Protein AF-A0A6G0VK74-F1 (afdb_monomer_lite)

InterPro domains:
  IPR012337 Ribonuclease H-like superfamily [SSF53098] (5-147)
  IPR052035 Zinc finger BED domain-containing [PTHR46481] (3-152)

Sequence (166 aa):
MNILQIPCTAHKLNLVVQKSIEQSEEDEHDTGELKMILKKCRNIVAFLKRSEVGNRILVEEQKQLGITKILKVKQDVRTRWNILLKEPLTIAMISLTEAQIFLDHDEWNTIQDIIPLLRPFNLLTVELSAEQYPIISKVIPLIRGLQSSLFTKMPRMPIGQALETN

Foldseek 3Di:
DDDDDDDQPLVVLVVLLVCLLVVVVPDPDDRVLVVVLLVLLLVLLVCCVVDPLLVVQLQVLCVVVVNPDRDHDDHDPVQDDDLSSVVSSQVSVVVVVPPPRDDDPVSNLVVVLCNQLSNLSVVLSCVSVVDPDRDPVVSVVSVVVNLVSLVVRDRPDPNSVSSSVD

Organism: Aphis craccivora (NCBI:txid307492)

Secondary structure (DSSP, 8-state):
-----PPPHHHHHHHHHHHHHHGGGSSSSSSHHHHHHHHHHHHHHHHHHH-HHHHHHHHHHHHHTT-SSPPPP----TT---GGGHHHHHHHHHHHT-GGG---HHHHHHHHHHHHHHHHHHHHHHHHHH-SS--HHHHHHHHHHHHHHHHT---SSHHHHHHH--

Radius of gyration: 18.32 Å; chains: 1; bounding box: 56×44×43 Å

pLDDT: mean 74.39, std 11.84, range [40.09, 92.31]

Structure (mmCIF, N/CA/C/O backbone):
data_AF-A0A6G0VK74-F1
#
_entry.id   AF-A0A6G0VK74-F1
#
loop_
_atom_site.group_PDB
_atom_site.id
_atom_site.type_symbol
_atom_site.label_atom_id
_atom_site.label_alt_id
_atom_site.label_comp_id
_atom_site.label_asym_id
_atom_site.label_entity_id
_atom_site.label_seq_id
_atom_site.pdbx_PDB_ins_code
_atom_site.Cartn_x
_atom_site.Cartn_y
_atom_site.Cartn_z
_atom_site.occupancy
_atom_site.B_iso_or_equiv
_atom_site.auth_seq_id
_atom_site.auth_comp_id
_atom_site.auth_asym_id
_atom_site.auth_atom_id
_atom_site.pdbx_PDB_model_num
ATOM 1 N N . MET A 1 1 ? 36.268 -21.328 -7.351 1.00 40.09 1 MET A N 1
ATOM 2 C CA . MET A 1 1 ? 35.127 -21.247 -8.290 1.00 40.09 1 MET A CA 1
ATOM 3 C C . MET A 1 1 ? 34.519 -19.861 -8.178 1.00 40.09 1 MET A C 1
ATOM 5 O O . MET A 1 1 ? 34.043 -19.528 -7.103 1.00 40.09 1 MET A O 1
ATOM 9 N N . ASN A 1 2 ? 34.568 -19.056 -9.241 1.00 55.66 2 ASN A N 1
ATOM 10 C CA . ASN A 1 2 ? 33.828 -17.794 -9.311 1.00 55.66 2 ASN A CA 1
ATOM 11 C C . ASN A 1 2 ? 32.420 -18.101 -9.821 1.00 55.66 2 ASN A C 1
ATOM 13 O O . ASN A 1 2 ? 32.235 -18.367 -11.006 1.00 55.66 2 ASN A O 1
ATOM 17 N N . ILE A 1 3 ? 31.442 -18.127 -8.919 1.00 65.12 3 ILE A N 1
ATOM 18 C CA . ILE A 1 3 ? 30.034 -18.257 -9.295 1.00 65.12 3 ILE A CA 1
ATOM 19 C C . ILE A 1 3 ? 29.562 -16.872 -9.741 1.00 65.12 3 ILE A C 1
ATOM 21 O O . ILE A 1 3 ? 29.598 -15.925 -8.956 1.00 65.12 3 ILE A O 1
ATOM 25 N N . LEU A 1 4 ? 29.127 -16.749 -10.997 1.00 65.44 4 LEU A N 1
ATOM 26 C CA . LEU A 1 4 ? 28.490 -15.530 -11.493 1.00 65.44 4 LEU A CA 1
ATOM 27 C C . LEU A 1 4 ? 27.153 -15.333 -10.765 1.00 65.44 4 LEU A C 1
ATOM 29 O O . LEU A 1 4 ? 26.227 -16.127 -10.930 1.00 65.44 4 LEU A O 1
ATOM 33 N N . GLN A 1 5 ? 27.046 -14.276 -9.959 1.00 66.44 5 GLN A N 1
ATOM 34 C CA . GLN A 1 5 ? 25.777 -13.887 -9.350 1.00 66.44 5 GLN A CA 1
ATOM 35 C C . GLN A 1 5 ? 24.905 -13.174 -10.385 1.00 66.44 5 GLN A C 1
ATOM 37 O O . GLN A 1 5 ? 25.218 -12.071 -10.832 1.00 66.44 5 GLN A O 1
ATOM 42 N N . ILE A 1 6 ? 23.791 -13.804 -10.756 1.00 71.44 6 ILE A N 1
ATOM 43 C CA . ILE A 1 6 ? 22.770 -13.182 -11.599 1.00 71.44 6 ILE A CA 1
ATOM 44 C C . ILE A 1 6 ? 21.851 -12.357 -10.688 1.00 71.44 6 ILE A C 1
ATOM 46 O O . ILE A 1 6 ? 21.262 -12.910 -9.756 1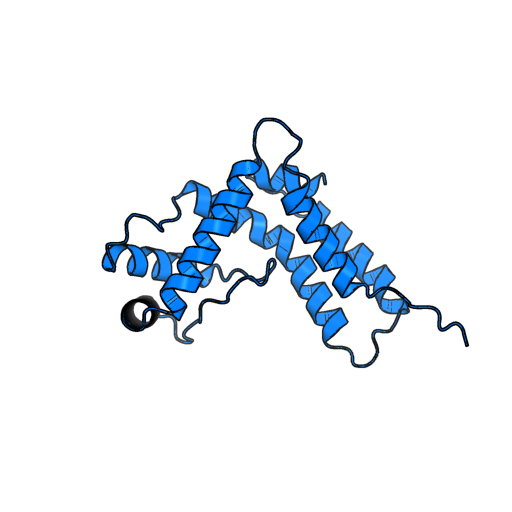.00 71.44 6 ILE A O 1
ATOM 50 N N . PRO A 1 7 ? 21.705 -11.043 -10.921 1.00 72.81 7 PRO A N 1
ATOM 51 C CA . PRO A 1 7 ? 20.870 -10.211 -10.072 1.00 72.81 7 PRO A CA 1
ATOM 52 C C . PRO A 1 7 ? 19.384 -10.536 -10.273 1.00 72.81 7 PRO A C 1
ATOM 54 O O . PRO A 1 7 ? 18.905 -10.663 -11.399 1.00 72.81 7 PRO A O 1
ATOM 57 N N . CYS A 1 8 ? 18.639 -10.621 -9.172 1.00 80.94 8 CYS A N 1
ATOM 58 C CA . CYS A 1 8 ? 17.214 -10.942 -9.187 1.00 80.94 8 CYS A CA 1
ATOM 59 C C . CYS A 1 8 ? 16.378 -9.804 -9.802 1.00 80.94 8 CYS A C 1
ATOM 61 O O . CYS A 1 8 ? 16.362 -8.685 -9.285 1.00 80.94 8 CYS A O 1
ATOM 63 N N . THR A 1 9 ? 15.631 -10.097 -10.871 1.00 80.38 9 THR A N 1
ATOM 64 C CA . THR A 1 9 ? 14.725 -9.137 -11.528 1.00 80.38 9 THR A CA 1
ATOM 65 C C . THR A 1 9 ? 13.681 -8.582 -10.561 1.00 80.38 9 THR A C 1
ATOM 67 O O . THR A 1 9 ? 13.443 -7.380 -10.558 1.00 80.38 9 THR A O 1
ATOM 70 N N . ALA A 1 10 ? 13.106 -9.422 -9.693 1.00 78.75 10 ALA A N 1
ATOM 71 C CA . ALA A 1 10 ? 12.128 -8.985 -8.696 1.00 78.75 10 ALA A CA 1
ATOM 72 C C . ALA A 1 10 ? 12.741 -7.974 -7.709 1.00 78.75 10 ALA A C 1
ATOM 74 O O . ALA A 1 10 ? 12.122 -6.967 -7.368 1.00 78.75 10 ALA A O 1
ATOM 75 N N . HIS A 1 11 ? 13.999 -8.193 -7.310 1.00 78.94 11 HIS A N 1
ATOM 76 C CA . HIS A 1 11 ? 14.735 -7.248 -6.476 1.00 78.94 11 HIS A CA 1
ATOM 77 C C . HIS A 1 11 ? 15.023 -5.935 -7.218 1.00 78.94 11 HIS A C 1
ATOM 79 O O . HIS A 1 11 ? 14.788 -4.867 -6.661 1.00 78.94 11 HIS A O 1
ATOM 85 N N . LYS A 1 12 ? 15.454 -5.993 -8.488 1.00 82.62 12 LYS A N 1
ATOM 86 C CA . LYS A 1 12 ? 15.667 -4.789 -9.311 1.00 82.62 12 LYS A CA 1
ATOM 87 C C . LYS A 1 12 ? 14.383 -3.984 -9.515 1.00 82.62 12 LYS A C 1
ATOM 89 O O . LYS A 1 12 ? 14.426 -2.769 -9.406 1.00 82.62 12 LYS A O 1
ATOM 94 N N . LEU A 1 13 ? 13.253 -4.643 -9.765 1.00 81.38 13 LEU A N 1
ATOM 95 C CA . LEU A 1 13 ? 11.951 -3.983 -9.902 1.00 81.38 13 LEU A CA 1
ATOM 96 C C . LEU A 1 13 ? 11.535 -3.277 -8.616 1.00 81.38 13 LEU A C 1
ATOM 98 O O . LEU A 1 13 ? 11.090 -2.136 -8.663 1.00 81.38 13 LEU A O 1
ATOM 102 N N . ASN A 1 14 ? 11.724 -3.933 -7.469 1.00 79.62 14 ASN A N 1
ATOM 103 C CA . ASN A 1 14 ? 11.488 -3.294 -6.184 1.00 79.62 14 ASN A CA 1
ATOM 104 C C . ASN A 1 14 ? 12.382 -2.057 -6.036 1.00 79.62 14 ASN A C 1
ATOM 106 O O . ASN A 1 14 ? 11.852 -0.997 -5.738 1.00 79.62 14 ASN A O 1
ATOM 110 N N . LEU A 1 15 ? 13.691 -2.168 -6.315 1.00 81.44 15 LEU A N 1
ATOM 111 C CA . LEU A 1 15 ? 14.637 -1.044 -6.273 1.00 81.44 15 LEU A CA 1
ATOM 112 C C . LEU A 1 15 ? 14.245 0.112 -7.198 1.00 81.44 15 LEU A C 1
ATOM 114 O O . LEU A 1 15 ? 14.389 1.251 -6.780 1.00 81.44 15 LEU A O 1
ATOM 118 N N . VAL A 1 16 ? 13.742 -0.156 -8.408 1.00 82.25 16 VAL A N 1
ATOM 119 C CA . VAL A 1 16 ? 13.229 0.889 -9.312 1.00 82.25 16 VAL A CA 1
ATOM 120 C C . VAL A 1 16 ? 12.094 1.649 -8.637 1.00 82.25 16 VAL A C 1
ATOM 122 O O . VAL A 1 16 ? 12.184 2.857 -8.507 1.00 82.25 16 VAL A O 1
ATOM 125 N N . VAL A 1 17 ? 11.099 0.950 -8.085 1.00 79.44 17 VAL A N 1
ATOM 126 C CA . VAL A 1 17 ? 10.001 1.600 -7.350 1.00 79.44 17 VAL A CA 1
ATOM 127 C C . VAL A 1 17 ? 10.512 2.382 -6.136 1.00 79.44 17 VAL A C 1
ATOM 129 O O . VAL A 1 17 ? 10.006 3.461 -5.853 1.00 79.44 17 VAL A O 1
ATOM 132 N N . GLN A 1 18 ? 11.504 1.863 -5.400 1.00 77.12 18 GLN A N 1
ATOM 133 C CA . GLN A 1 18 ? 12.084 2.594 -4.263 1.00 77.12 18 GLN A CA 1
ATOM 134 C C . GLN A 1 18 ? 12.749 3.881 -4.729 1.00 77.12 18 GLN A C 1
ATOM 136 O O . GLN A 1 18 ? 12.477 4.930 -4.165 1.00 77.12 18 GLN A O 1
ATOM 141 N N . LYS A 1 19 ? 13.552 3.791 -5.790 1.00 78.94 19 LYS A N 1
ATOM 142 C CA . LYS A 1 19 ? 14.249 4.929 -6.369 1.00 78.94 19 LYS A CA 1
ATOM 143 C C . LYS A 1 19 ? 13.292 5.946 -6.963 1.00 78.94 19 LYS A C 1
ATOM 145 O O . LYS A 1 19 ? 13.475 7.108 -6.671 1.00 78.94 19 LYS A O 1
ATOM 150 N N . SER A 1 20 ? 12.240 5.563 -7.679 1.00 76.44 20 SER A N 1
ATOM 151 C CA . SER A 1 20 ? 11.264 6.540 -8.188 1.00 76.44 20 SER A CA 1
ATOM 152 C C . SER A 1 20 ? 10.533 7.275 -7.051 1.00 76.44 20 SER A C 1
ATOM 154 O O . SER A 1 20 ? 10.162 8.429 -7.209 1.00 76.44 20 SER A O 1
ATOM 156 N N . ILE A 1 21 ? 10.366 6.637 -5.884 1.00 73.31 21 ILE A N 1
ATOM 157 C CA . ILE A 1 21 ? 9.805 7.268 -4.673 1.00 73.31 21 ILE A CA 1
ATOM 158 C C . ILE A 1 21 ? 10.854 8.115 -3.910 1.00 73.31 21 ILE A C 1
ATOM 160 O O . ILE A 1 21 ? 10.478 8.974 -3.116 1.00 73.31 21 ILE A O 1
ATOM 164 N N . GLU A 1 22 ? 12.155 7.853 -4.093 1.00 69.31 22 GLU A N 1
ATOM 165 C CA . GLU A 1 22 ? 13.277 8.494 -3.377 1.00 69.31 22 GLU A CA 1
ATOM 166 C C . GLU A 1 22 ? 13.979 9.600 -4.193 1.00 69.31 22 GLU A C 1
ATOM 168 O O . GLU A 1 22 ? 14.325 10.628 -3.636 1.00 69.31 22 GLU A O 1
ATOM 173 N N . GLN A 1 23 ? 14.179 9.430 -5.504 1.00 58.94 23 GLN A N 1
ATOM 174 C CA . GLN A 1 23 ? 14.810 10.394 -6.426 1.00 58.94 23 GLN A CA 1
ATOM 175 C C . GLN A 1 23 ? 13.934 11.610 -6.706 1.00 58.94 23 GLN A C 1
ATOM 177 O O . GLN A 1 23 ? 14.409 12.630 -7.186 1.00 58.94 23 GLN A O 1
ATOM 182 N N . SER A 1 24 ? 12.671 11.542 -6.320 1.00 54.44 24 SER A N 1
ATOM 183 C CA . SER A 1 24 ? 11.755 12.669 -6.329 1.00 54.44 24 SER A CA 1
ATOM 184 C C . SER A 1 24 ? 12.063 13.725 -5.242 1.00 54.44 24 SER A C 1
ATOM 186 O O . SER A 1 24 ? 11.193 14.522 -4.893 1.00 54.44 24 SER A O 1
ATOM 188 N N . GLU A 1 25 ? 13.264 13.676 -4.654 1.00 46.28 25 GLU A N 1
ATOM 189 C CA . GLU A 1 25 ? 13.827 14.591 -3.652 1.00 46.28 25 GLU A CA 1
ATOM 190 C C . GLU A 1 25 ? 14.588 15.781 -4.270 1.00 46.28 25 GLU A C 1
ATOM 192 O O . GLU A 1 25 ? 14.776 16.778 -3.578 1.00 46.28 25 GLU A O 1
ATOM 197 N N . GLU A 1 26 ? 15.024 15.693 -5.535 1.00 48.25 26 GLU A N 1
ATOM 198 C CA . GLU A 1 26 ? 15.909 16.696 -6.163 1.00 48.25 26 GLU A CA 1
ATOM 199 C C . GLU A 1 26 ? 15.168 17.765 -6.995 1.00 48.25 26 GLU A C 1
ATOM 201 O O . GLU A 1 26 ? 15.758 18.800 -7.304 1.00 48.25 26 GLU A O 1
ATOM 206 N N . ASP A 1 27 ? 13.875 17.571 -7.288 1.00 45.31 27 ASP A N 1
ATOM 207 C CA . ASP A 1 27 ? 13.041 18.552 -7.994 1.00 45.31 27 ASP A CA 1
ATOM 208 C C . ASP A 1 27 ? 12.230 19.403 -6.999 1.00 45.31 27 ASP A C 1
ATOM 210 O O . ASP A 1 27 ? 11.415 18.911 -6.216 1.00 45.31 27 ASP A O 1
ATOM 214 N N . GLU A 1 28 ? 12.475 20.709 -7.037 1.00 45.66 28 GLU A N 1
ATOM 215 C CA . GLU A 1 28 ? 12.283 21.689 -5.960 1.00 45.66 28 GLU A CA 1
ATOM 216 C C . GLU A 1 28 ? 10.8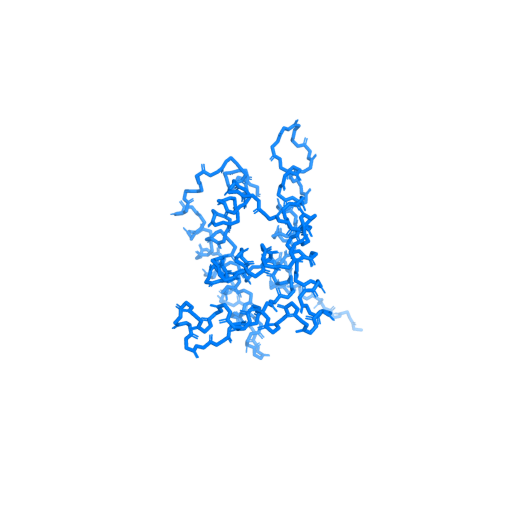28 22.030 -5.563 1.00 45.66 28 GLU A C 1
ATOM 218 O O . GLU A 1 28 ? 10.632 23.039 -4.888 1.00 45.66 28 GLU A O 1
ATOM 223 N N . HIS A 1 29 ? 9.788 21.258 -5.931 1.00 46.53 29 HIS A N 1
ATOM 224 C CA . HIS A 1 29 ? 8.420 21.716 -5.619 1.00 46.53 29 HIS A CA 1
ATOM 225 C C . HIS A 1 29 ? 7.302 20.717 -5.249 1.00 46.53 29 HIS A C 1
ATOM 227 O O . HIS A 1 29 ? 6.447 21.136 -4.473 1.00 46.53 29 HIS A O 1
ATOM 233 N N . ASP A 1 30 ? 7.276 19.436 -5.660 1.00 51.56 30 ASP A N 1
ATOM 234 C CA . ASP A 1 30 ? 6.004 18.664 -5.560 1.00 51.56 30 ASP A CA 1
ATOM 235 C C . ASP A 1 30 ? 6.028 17.274 -4.873 1.00 51.56 30 ASP A C 1
ATOM 237 O O . ASP A 1 30 ? 4.965 16.759 -4.534 1.00 51.56 30 ASP A O 1
ATOM 241 N N . THR A 1 31 ? 7.175 16.637 -4.581 1.00 55.34 31 THR A N 1
ATOM 242 C CA . THR A 1 31 ? 7.168 15.195 -4.191 1.00 55.34 31 THR A CA 1
ATOM 243 C C . THR A 1 31 ? 7.539 14.851 -2.746 1.00 55.34 31 THR A C 1
ATOM 245 O O . THR A 1 31 ? 7.382 13.699 -2.323 1.00 55.34 31 THR A O 1
ATOM 248 N N . GLY A 1 32 ? 7.934 15.833 -1.928 1.00 64.12 32 GLY A N 1
ATOM 249 C CA . GLY A 1 32 ? 8.055 15.645 -0.472 1.00 64.12 32 GLY A CA 1
ATOM 250 C C . GLY A 1 32 ? 6.733 15.198 0.173 1.00 64.12 32 GLY A C 1
ATOM 251 O O . GLY A 1 32 ? 6.722 14.431 1.143 1.00 64.12 32 GLY A O 1
ATOM 252 N N . GLU A 1 33 ? 5.620 15.598 -0.438 1.00 73.38 33 GLU A N 1
ATOM 253 C CA . GLU A 1 33 ? 4.261 15.235 -0.056 1.00 73.38 33 GLU A CA 1
ATOM 254 C C . GLU A 1 33 ? 4.033 13.715 -0.091 1.00 73.38 33 GLU A C 1
ATOM 256 O O . GLU A 1 33 ? 3.551 13.139 0.886 1.00 73.38 33 GLU A O 1
ATOM 261 N N . LEU A 1 34 ? 4.487 13.011 -1.137 1.00 76.25 34 LEU A N 1
ATOM 262 C CA . LEU A 1 34 ? 4.306 11.560 -1.237 1.00 76.25 34 LEU A CA 1
ATOM 263 C C . LEU A 1 34 ? 4.994 10.814 -0.090 1.00 76.25 34 LEU A C 1
ATOM 265 O O . LEU A 1 34 ? 4.426 9.900 0.512 1.00 76.25 34 LEU A O 1
ATOM 269 N N . LYS A 1 35 ? 6.217 11.212 0.262 1.00 77.06 35 LYS A N 1
ATOM 270 C CA . LYS A 1 35 ? 6.965 10.601 1.369 1.00 77.06 35 LYS A CA 1
ATOM 271 C C . LYS A 1 35 ? 6.256 10.824 2.705 1.00 77.06 35 LYS A C 1
ATOM 273 O O . LYS A 1 35 ? 6.220 9.914 3.542 1.00 77.06 35 LYS A O 1
ATOM 278 N N . MET A 1 36 ? 5.665 12.003 2.900 1.00 80.44 36 MET A N 1
ATOM 279 C CA . MET A 1 36 ? 4.858 12.316 4.079 1.00 80.44 36 MET A CA 1
ATOM 280 C C . MET A 1 36 ? 3.584 11.469 4.132 1.00 80.44 36 MET A C 1
ATOM 282 O O . MET A 1 36 ? 3.327 10.848 5.167 1.00 80.44 36 MET A O 1
ATOM 286 N N . ILE A 1 37 ? 2.863 11.341 3.016 1.00 81.25 37 ILE A N 1
ATOM 287 C CA . ILE A 1 37 ? 1.679 10.482 2.883 1.00 81.25 37 ILE A CA 1
ATOM 288 C C . ILE A 1 37 ? 2.034 9.028 3.220 1.00 81.25 37 ILE A C 1
ATOM 290 O O . ILE A 1 37 ? 1.403 8.402 4.076 1.00 81.25 37 ILE A O 1
ATOM 294 N N . LEU A 1 38 ? 3.102 8.484 2.627 1.00 79.69 38 LEU A N 1
ATOM 295 C CA . LEU A 1 38 ? 3.562 7.119 2.900 1.00 79.69 38 LEU A CA 1
ATOM 296 C C . LEU A 1 38 ? 3.935 6.927 4.378 1.00 79.69 38 LEU A C 1
ATOM 298 O O . LEU A 1 38 ? 3.6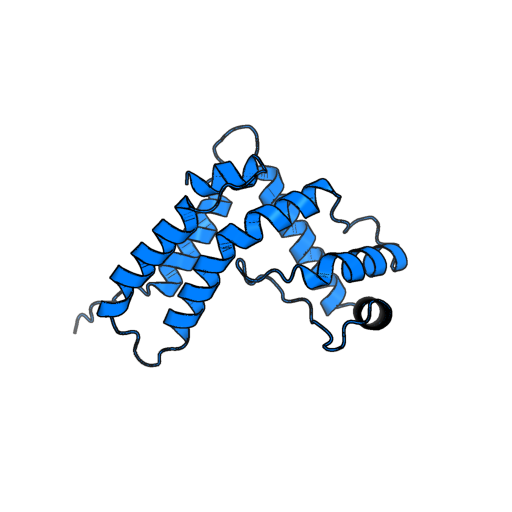30 5.887 4.970 1.00 79.69 38 LEU A O 1
ATOM 302 N N . LYS A 1 39 ? 4.565 7.928 5.006 1.00 80.69 39 LYS A N 1
ATOM 303 C CA . LYS A 1 39 ? 4.891 7.910 6.439 1.00 80.69 39 LYS A CA 1
ATOM 304 C C . LYS A 1 39 ? 3.630 7.911 7.308 1.00 80.69 39 LYS A C 1
ATOM 306 O O . LYS A 1 39 ? 3.550 7.086 8.220 1.00 80.69 39 LYS A O 1
ATOM 311 N N . LYS A 1 40 ? 2.641 8.763 7.013 1.00 82.12 40 LYS A N 1
ATOM 312 C CA . LYS A 1 40 ? 1.337 8.768 7.701 1.00 82.12 40 LYS A CA 1
ATOM 313 C C . LYS A 1 40 ? 0.690 7.391 7.627 1.00 82.12 40 LYS A C 1
ATOM 315 O O . LYS A 1 40 ? 0.334 6.817 8.649 1.00 82.12 40 LYS A O 1
ATOM 320 N N . CYS A 1 41 ? 0.666 6.788 6.447 1.00 80.56 41 CYS A N 1
ATOM 321 C CA . CYS A 1 41 ? 0.065 5.474 6.262 1.00 80.56 41 CYS A CA 1
ATOM 322 C C . CYS A 1 41 ? 0.783 4.365 7.037 1.00 80.56 41 CYS A C 1
ATOM 324 O O . CYS A 1 41 ? 0.131 3.514 7.643 1.00 80.56 41 CYS A O 1
ATOM 326 N N . ARG A 1 42 ? 2.123 4.382 7.090 1.00 79.88 42 ARG A N 1
ATOM 327 C CA . ARG A 1 42 ? 2.886 3.463 7.954 1.00 79.88 42 ARG A CA 1
ATOM 328 C C . ARG A 1 42 ? 2.505 3.630 9.423 1.00 79.88 42 ARG A C 1
ATOM 330 O O . ARG A 1 42 ? 2.353 2.621 10.111 1.00 79.88 42 ARG A O 1
ATOM 337 N N . ASN A 1 43 ? 2.322 4.866 9.884 1.00 82.56 43 ASN A N 1
ATOM 338 C CA . ASN A 1 43 ? 1.905 5.150 11.254 1.00 82.56 43 ASN A CA 1
ATOM 339 C C . ASN A 1 43 ? 0.493 4.623 11.536 1.00 82.56 43 ASN A C 1
ATOM 341 O O . ASN A 1 43 ? 0.316 3.950 12.548 1.00 82.56 43 ASN A O 1
ATOM 345 N N . ILE A 1 44 ? -0.465 4.821 10.619 1.00 82.12 44 ILE A N 1
ATOM 346 C CA . ILE A 1 44 ? -1.832 4.277 10.730 1.00 82.12 44 ILE A CA 1
ATOM 347 C C . ILE A 1 44 ? -1.789 2.755 10.879 1.00 82.12 44 ILE A C 1
ATOM 349 O O . ILE A 1 44 ? -2.365 2.187 11.807 1.00 82.12 44 ILE A O 1
ATOM 353 N N . VAL A 1 45 ? -1.060 2.071 9.993 1.00 81.56 45 VAL A N 1
ATOM 354 C CA . VAL A 1 45 ? -0.958 0.607 10.043 1.00 81.56 45 VAL A CA 1
ATOM 355 C C . VAL A 1 45 ? -0.263 0.140 11.325 1.00 81.56 45 VAL A C 1
ATOM 357 O O . VAL A 1 45 ? -0.689 -0.843 11.929 1.00 81.56 45 VAL A O 1
ATOM 360 N N . ALA A 1 46 ? 0.801 0.822 11.757 1.00 83.06 46 ALA A N 1
ATOM 361 C CA . ALA A 1 46 ? 1.516 0.492 12.987 1.00 83.06 46 ALA A CA 1
ATOM 362 C C . ALA A 1 46 ? 0.657 0.711 14.240 1.00 83.06 46 ALA A C 1
ATOM 364 O O . ALA A 1 46 ? 0.751 -0.066 15.191 1.00 83.06 46 ALA A O 1
ATOM 365 N N . PHE A 1 47 ? -0.173 1.751 14.253 1.00 83.19 47 PHE A N 1
ATOM 366 C CA . PHE A 1 47 ? -1.143 1.999 15.311 1.00 83.19 47 PHE A CA 1
ATOM 367 C C . PHE A 1 47 ? -2.190 0.885 15.358 1.00 83.19 47 PHE A C 1
ATOM 369 O O . PHE A 1 47 ? -2.302 0.204 16.372 1.00 83.19 47 PHE A O 1
ATOM 376 N N . LEU A 1 48 ? -2.862 0.600 14.2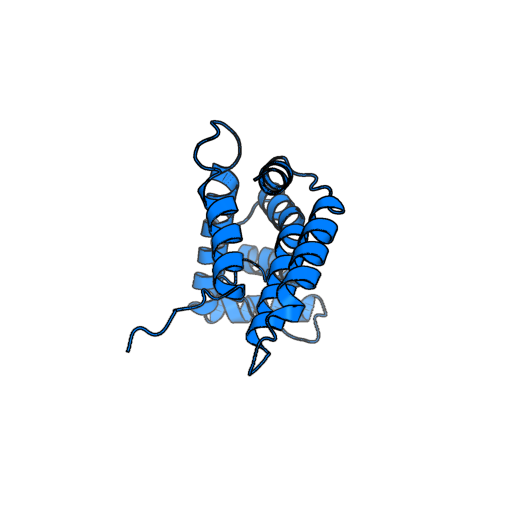41 1.00 82.62 48 LEU A N 1
ATOM 377 C CA . LEU A 1 48 ? -3.898 -0.436 14.168 1.00 82.62 48 LEU A CA 1
ATOM 378 C C . LEU A 1 48 ? -3.391 -1.839 14.504 1.00 82.62 48 LEU A C 1
ATOM 380 O O . LEU A 1 48 ? -4.124 -2.644 15.061 1.00 82.62 48 LEU A O 1
ATOM 384 N N . LYS A 1 49 ? -2.132 -2.151 14.190 1.00 83.19 49 LYS A N 1
ATOM 385 C CA . LYS A 1 49 ? -1.527 -3.431 14.582 1.00 83.19 49 LYS A CA 1
ATOM 386 C C . LYS A 1 49 ? -1.242 -3.537 16.080 1.00 83.19 49 LYS A C 1
ATOM 388 O O . LYS A 1 49 ? -1.211 -4.650 16.594 1.00 83.19 49 LYS A O 1
ATOM 393 N N . ARG A 1 50 ? -0.962 -2.416 16.751 1.00 85.31 50 ARG A N 1
ATOM 394 C CA . ARG A 1 50 ? -0.638 -2.373 18.188 1.00 85.31 50 ARG A CA 1
ATOM 395 C C . ARG A 1 50 ? -1.875 -2.161 19.059 1.00 85.31 50 ARG A C 1
ATOM 397 O O . ARG A 1 50 ? -1.897 -2.624 20.191 1.00 85.31 50 ARG A O 1
ATOM 404 N N . SER A 1 51 ? -2.885 -1.472 18.537 1.00 86.31 51 SER A N 1
ATOM 405 C CA . SER A 1 51 ? -4.120 -1.143 19.240 1.00 86.31 51 SER A CA 1
ATOM 406 C C . SER A 1 51 ? -5.186 -2.202 18.976 1.00 86.31 51 SER A C 1
ATOM 408 O O . SER A 1 51 ? -5.792 -2.238 17.904 1.00 86.31 51 SER A O 1
ATOM 410 N N . GLU A 1 52 ? -5.449 -3.054 19.969 1.00 86.94 52 GLU A N 1
ATOM 411 C CA . GLU A 1 52 ? -6.549 -4.024 19.904 1.00 86.94 52 GLU A CA 1
ATOM 412 C C . GLU A 1 52 ? -7.902 -3.319 19.738 1.00 86.94 52 GLU A C 1
ATOM 414 O O . GLU A 1 52 ? -8.727 -3.740 18.927 1.00 86.94 52 GLU A O 1
ATOM 419 N N . VAL A 1 53 ? -8.092 -2.195 20.439 1.00 88.12 53 VAL A N 1
ATOM 420 C CA . VAL A 1 53 ? -9.296 -1.358 20.341 1.00 88.12 53 VAL A CA 1
ATOM 421 C C . VAL A 1 53 ? -9.446 -0.785 18.933 1.00 88.12 53 VAL A C 1
ATOM 423 O O . VAL A 1 53 ? -10.512 -0.915 18.336 1.00 88.12 53 VAL A O 1
ATOM 426 N N . GLY A 1 54 ? -8.376 -0.215 18.370 1.00 85.88 54 GLY A N 1
ATOM 427 C CA . GLY A 1 54 ? -8.410 0.345 17.020 1.00 85.88 54 GLY A CA 1
ATOM 428 C C . GLY A 1 54 ? -8.667 -0.713 15.950 1.00 85.88 54 GLY A C 1
ATOM 429 O O . GLY A 1 54 ? -9.463 -0.498 15.037 1.00 85.88 54 GLY A O 1
ATOM 430 N N . ASN A 1 55 ? -8.063 -1.895 16.090 1.00 87.38 55 ASN A N 1
ATOM 431 C CA . ASN A 1 55 ? -8.329 -3.013 15.192 1.00 87.38 55 ASN A CA 1
ATOM 432 C C . ASN A 1 55 ? -9.770 -3.529 15.323 1.00 87.38 55 ASN A C 1
ATOM 434 O O . ASN A 1 55 ? -10.392 -3.836 14.310 1.00 87.38 55 ASN A O 1
ATOM 438 N N . ARG A 1 56 ? -10.319 -3.612 16.543 1.00 89.69 56 ARG A N 1
ATOM 439 C CA . ARG A 1 56 ? -11.713 -4.023 16.764 1.00 89.69 56 ARG A CA 1
ATOM 440 C C . ARG A 1 56 ? -12.686 -3.060 16.089 1.00 89.69 56 ARG A C 1
ATOM 442 O O . ARG A 1 56 ? -13.529 -3.524 15.329 1.00 89.69 56 ARG A O 1
ATOM 449 N N . ILE A 1 57 ? -12.507 -1.754 16.293 1.00 89.12 57 ILE A N 1
ATOM 450 C CA . ILE A 1 57 ? -13.334 -0.721 15.655 1.00 89.12 57 ILE A CA 1
ATOM 451 C C . ILE A 1 57 ? -13.238 -0.839 14.132 1.00 89.12 57 ILE A C 1
ATOM 453 O O . ILE A 1 57 ? -14.258 -0.937 13.465 1.00 89.12 57 ILE A O 1
ATOM 457 N N . LEU A 1 58 ? -12.034 -0.965 13.563 1.00 88.38 58 LEU A N 1
ATOM 458 C CA . LEU A 1 58 ? -11.880 -1.157 12.116 1.00 88.38 58 LEU A CA 1
ATOM 459 C C . LEU A 1 58 ? -12.619 -2.403 11.591 1.00 88.38 58 LEU A C 1
ATOM 461 O O . LEU A 1 58 ? -13.132 -2.405 10.472 1.00 88.38 58 LEU A O 1
ATOM 465 N N . VAL A 1 59 ? -12.648 -3.494 12.356 1.00 90.25 59 VAL A N 1
ATOM 466 C CA . VAL A 1 59 ? -13.397 -4.704 11.984 1.00 90.25 59 VAL A CA 1
ATOM 467 C C . VAL A 1 59 ? -14.905 -4.467 12.064 1.00 90.25 59 VAL A C 1
ATOM 469 O O . VAL A 1 59 ? -15.635 -4.959 11.205 1.00 90.25 59 VAL A O 1
ATOM 472 N N . GLU A 1 60 ? -15.377 -3.741 13.072 1.00 92.12 60 GLU A N 1
ATOM 473 C CA . GLU A 1 60 ? -16.787 -3.377 13.230 1.00 92.12 60 GLU A CA 1
ATOM 474 C C . GLU A 1 60 ? -17.256 -2.468 12.091 1.00 92.12 60 GLU A C 1
ATOM 476 O O . GLU A 1 60 ? -18.252 -2.793 11.448 1.00 92.12 60 GLU A O 1
ATOM 481 N N . GLU A 1 61 ? -16.491 -1.432 11.746 1.00 90.94 61 GLU A N 1
ATOM 482 C CA . GLU A 1 61 ? -16.800 -0.535 10.624 1.00 90.94 61 GLU A CA 1
ATOM 483 C C . GLU A 1 61 ? -16.853 -1.283 9.287 1.00 90.94 61 GLU A C 1
ATOM 485 O O . GLU A 1 61 ? -17.774 -1.101 8.492 1.00 90.94 61 GLU A O 1
ATOM 490 N N . GLN A 1 62 ? -15.923 -2.214 9.046 1.00 92.06 62 GLN A N 1
ATOM 491 C CA . GLN A 1 62 ? -15.978 -3.058 7.849 1.00 92.06 62 GLN A CA 1
ATOM 492 C C . GLN A 1 62 ? -17.270 -3.886 7.781 1.00 92.06 62 GLN A C 1
ATOM 494 O O . GLN A 1 62 ? -17.858 -4.017 6.708 1.00 92.06 62 GLN A O 1
ATOM 499 N N . LYS A 1 63 ? -17.737 -4.427 8.913 1.00 92.31 63 LYS A N 1
ATOM 500 C CA . LYS A 1 63 ? -19.005 -5.172 8.965 1.00 92.31 63 LYS A CA 1
ATOM 501 C C . LYS A 1 63 ? -20.206 -4.261 8.728 1.00 92.31 63 LYS A C 1
ATOM 503 O O . LYS A 1 63 ? -21.108 -4.658 7.996 1.00 92.31 63 LYS A O 1
ATOM 508 N N . GLN A 1 64 ? -20.210 -3.065 9.317 1.00 91.56 64 GLN A N 1
ATOM 509 C CA . GLN A 1 64 ? -21.285 -2.084 9.141 1.00 91.56 64 GLN A CA 1
ATOM 510 C C . GLN A 1 64 ? -21.417 -1.641 7.678 1.00 91.56 64 GLN A C 1
ATOM 512 O O . GLN A 1 64 ? -22.528 -1.510 7.174 1.00 91.56 64 GLN A O 1
ATOM 517 N N . LEU A 1 65 ? -20.296 -1.522 6.963 1.00 90.00 65 LEU A N 1
ATOM 518 C CA . LEU A 1 65 ? -20.265 -1.227 5.526 1.00 90.00 65 LEU A CA 1
ATOM 519 C C . LEU A 1 65 ? -20.559 -2.445 4.627 1.00 90.00 65 LEU A C 1
ATOM 521 O O . LEU A 1 65 ? -20.411 -2.366 3.408 1.00 90.00 65 LEU A O 1
ATOM 525 N N . GLY A 1 66 ? -20.955 -3.589 5.193 1.00 89.06 66 GLY A N 1
ATOM 526 C CA . GLY A 1 66 ? -21.324 -4.784 4.429 1.00 89.06 66 GLY A CA 1
ATOM 527 C C . GLY A 1 66 ? -20.141 -5.556 3.832 1.00 89.06 66 GLY A C 1
ATOM 528 O O . GLY A 1 66 ? -20.336 -6.406 2.959 1.00 89.06 66 GLY A O 1
ATOM 529 N N . ILE A 1 67 ? -18.908 -5.310 4.289 1.00 87.06 67 ILE A N 1
ATOM 530 C CA . ILE A 1 67 ? -17.727 -6.045 3.825 1.00 87.06 67 ILE A CA 1
ATOM 531 C C . ILE A 1 67 ? -17.741 -7.445 4.447 1.00 87.06 67 ILE A C 1
ATOM 533 O O . ILE A 1 67 ? -17.418 -7.649 5.617 1.00 87.06 67 ILE A O 1
ATOM 537 N N . THR A 1 68 ? -18.087 -8.440 3.633 1.00 83.06 68 THR A N 1
ATOM 538 C CA . THR A 1 68 ? -18.228 -9.842 4.064 1.00 83.06 68 THR A CA 1
ATOM 539 C C . THR A 1 68 ? -16.893 -10.496 4.417 1.00 83.06 68 THR A C 1
ATOM 541 O O . THR A 1 68 ? -16.817 -11.324 5.325 1.00 83.06 68 THR A O 1
ATOM 544 N N . LYS A 1 69 ? -15.815 -10.112 3.725 1.00 86.88 69 LYS A N 1
ATOM 545 C CA . LYS A 1 69 ? -14.458 -10.599 3.983 1.00 86.88 69 LYS A CA 1
ATOM 546 C C . LYS A 1 69 ? -13.629 -9.513 4.652 1.00 86.88 69 LYS A C 1
ATOM 548 O O . LYS A 1 69 ? -13.078 -8.657 3.969 1.00 86.88 69 LYS A O 1
ATOM 553 N N . ILE A 1 70 ? -13.489 -9.610 5.972 1.00 86.19 70 ILE A N 1
ATOM 554 C CA . ILE A 1 70 ? -12.701 -8.668 6.774 1.00 86.19 70 ILE A CA 1
ATOM 555 C C . ILE A 1 70 ? -11.271 -8.567 6.242 1.00 86.19 70 ILE A C 1
ATOM 557 O O . ILE A 1 70 ? -10.525 -9.551 6.167 1.00 86.19 70 ILE A O 1
ATOM 561 N N . LEU A 1 71 ? -10.894 -7.349 5.875 1.00 84.12 71 LEU A N 1
ATOM 562 C CA . LEU A 1 71 ? -9.590 -7.014 5.345 1.00 84.12 71 LEU A CA 1
ATOM 563 C C . LEU A 1 71 ? -8.686 -6.595 6.503 1.00 84.12 71 LEU A C 1
ATOM 565 O O . LEU A 1 71 ? -9.071 -5.843 7.398 1.00 84.12 71 LEU A O 1
ATOM 569 N N . LYS A 1 72 ? -7.451 -7.097 6.478 1.00 81.06 72 LYS A N 1
ATOM 570 C CA . LYS A 1 72 ? -6.405 -6.692 7.417 1.00 81.06 72 LYS A CA 1
ATOM 571 C C . LYS A 1 72 ? -5.567 -5.591 6.792 1.00 81.06 72 LYS A C 1
ATOM 573 O O . LYS A 1 72 ? -5.177 -5.708 5.625 1.00 81.06 72 LYS A O 1
ATOM 578 N N . VAL A 1 73 ? -5.213 -4.586 7.588 1.00 77.62 73 VAL A N 1
ATOM 579 C CA . VAL A 1 73 ? -4.169 -3.637 7.203 1.00 77.62 73 VAL A CA 1
ATOM 580 C C . VAL A 1 73 ? -2.845 -4.375 7.018 1.00 77.62 73 VAL A C 1
ATOM 582 O O . VAL A 1 73 ? -2.432 -5.189 7.849 1.00 77.62 73 VAL A O 1
ATOM 585 N N . LYS A 1 74 ? -2.179 -4.122 5.893 1.00 71.31 74 LYS A N 1
ATOM 586 C CA . LYS A 1 74 ? -0.868 -4.696 5.588 1.00 71.31 74 LYS A CA 1
ATOM 587 C C . LYS A 1 74 ? 0.166 -3.594 5.685 1.00 71.31 74 LYS A C 1
ATOM 589 O O . LYS A 1 74 ? 0.005 -2.530 5.103 1.00 71.31 74 LYS A O 1
ATOM 594 N N . GLN A 1 75 ? 1.213 -3.862 6.454 1.00 62.09 75 GLN A N 1
ATOM 595 C CA . GLN A 1 75 ? 2.331 -2.940 6.568 1.00 62.09 75 GLN A CA 1
ATOM 596 C C . GLN A 1 75 ? 3.170 -3.052 5.311 1.00 62.09 75 GLN A C 1
ATOM 598 O O . GLN A 1 75 ? 3.542 -4.161 4.934 1.00 62.09 75 GLN A O 1
ATOM 603 N N . ASP A 1 76 ? 3.393 -1.893 4.705 1.00 58.81 76 ASP A N 1
ATOM 604 C CA . ASP A 1 76 ? 4.358 -1.610 3.652 1.00 58.81 76 ASP A CA 1
ATOM 605 C C . ASP A 1 76 ? 4.730 -2.811 2.773 1.00 58.81 76 ASP A C 1
ATOM 607 O O . ASP A 1 76 ? 5.846 -3.326 2.789 1.00 58.81 76 ASP A O 1
ATOM 611 N N . VAL A 1 77 ? 3.767 -3.243 1.963 1.00 51.72 77 VAL A N 1
ATOM 612 C CA . VAL A 1 77 ? 4.132 -3.728 0.640 1.00 51.72 77 VAL A CA 1
ATOM 613 C C . VAL A 1 77 ? 3.892 -2.525 -0.245 1.00 51.72 77 VAL A C 1
ATOM 615 O O . VAL A 1 77 ? 2.732 -2.206 -0.512 1.00 51.72 77 VAL A O 1
ATOM 618 N N . ARG A 1 78 ? 4.978 -1.852 -0.647 1.00 55.44 78 ARG A N 1
ATOM 619 C CA . ARG A 1 78 ? 5.001 -0.595 -1.422 1.00 55.44 78 ARG A CA 1
ATOM 620 C C . ARG A 1 78 ? 4.125 -0.613 -2.677 1.00 55.44 78 ARG A C 1
ATOM 622 O O . ARG A 1 78 ? 3.961 0.414 -3.303 1.00 55.44 78 ARG A O 1
ATOM 629 N N . THR A 1 79 ? 3.546 -1.758 -3.030 1.00 50.81 79 THR A N 1
ATOM 630 C CA . THR A 1 79 ? 2.712 -1.996 -4.203 1.00 50.81 79 THR A CA 1
ATOM 631 C C . THR A 1 79 ? 1.335 -2.628 -3.907 1.00 50.81 79 THR A C 1
ATOM 633 O O . THR A 1 79 ? 0.624 -3.017 -4.834 1.00 50.81 79 THR A O 1
ATOM 636 N N . ARG A 1 80 ? 0.912 -2.760 -2.634 1.00 55.47 80 ARG A N 1
ATOM 637 C CA . ARG A 1 80 ? -0.367 -3.406 -2.248 1.00 55.47 80 ARG A CA 1
ATOM 638 C C . ARG A 1 80 ? -1.191 -2.593 -1.258 1.00 55.47 80 ARG A C 1
ATOM 640 O O . ARG A 1 80 ? -1.398 -2.999 -0.112 1.00 55.47 80 ARG A O 1
ATOM 647 N N . TRP A 1 81 ? -1.732 -1.490 -1.737 1.00 61.56 81 TRP A N 1
ATOM 648 C CA . TRP A 1 81 ? -2.705 -0.716 -0.982 1.00 61.56 81 TRP A CA 1
ATOM 649 C C . TRP A 1 81 ? -4.106 -1.209 -1.304 1.00 61.56 81 TRP A C 1
ATOM 651 O O . TRP A 1 81 ? -4.469 -1.379 -2.468 1.00 61.56 81 TRP A O 1
ATOM 661 N N . ASN A 1 82 ? -4.882 -1.495 -0.263 1.00 65.19 82 ASN A N 1
ATOM 662 C CA . ASN A 1 82 ? -6.244 -1.964 -0.435 1.00 65.19 82 ASN A CA 1
ATOM 663 C C . ASN A 1 82 ? -7.203 -0.777 -0.358 1.00 65.19 82 ASN A C 1
ATOM 665 O O . ASN A 1 82 ? -7.563 -0.351 0.734 1.00 65.19 82 ASN A O 1
ATOM 669 N N . ILE A 1 83 ? -7.612 -0.267 -1.520 1.00 63.72 83 ILE A N 1
ATOM 670 C CA . ILE A 1 83 ? -8.566 0.847 -1.639 1.00 63.72 83 ILE A CA 1
ATOM 671 C C . ILE A 1 83 ? -9.887 0.593 -0.903 1.00 63.72 83 ILE A C 1
ATOM 673 O O . ILE A 1 83 ? -10.505 1.541 -0.439 1.00 63.72 83 ILE A O 1
ATOM 677 N N . LEU A 1 84 ? -10.283 -0.675 -0.732 1.00 64.75 84 LEU A N 1
ATOM 678 C CA . LEU A 1 84 ? -11.509 -1.066 -0.024 1.00 64.75 84 LEU A CA 1
ATOM 679 C C . LEU A 1 84 ? -11.463 -0.752 1.476 1.00 64.75 84 LEU A C 1
ATOM 681 O O . LEU A 1 84 ? -12.471 -0.878 2.162 1.00 64.75 84 LEU A O 1
ATOM 685 N N . LEU A 1 85 ? -10.290 -0.385 2.000 1.00 76.50 85 LEU A N 1
ATOM 686 C CA . LEU A 1 85 ? -10.151 0.071 3.372 1.00 76.50 85 LEU A CA 1
ATOM 687 C C . LEU A 1 85 ? -10.373 1.581 3.526 1.00 76.50 85 LEU A C 1
ATOM 689 O O . LEU A 1 85 ? -10.422 2.012 4.665 1.00 76.50 85 LEU A O 1
ATOM 693 N N . LYS A 1 86 ? -10.530 2.376 2.454 1.00 81.56 86 LYS A N 1
ATOM 694 C CA . LYS A 1 86 ? -10.640 3.846 2.545 1.00 81.56 86 LYS A CA 1
ATOM 695 C C . LYS A 1 86 ? -11.765 4.296 3.483 1.00 81.56 86 LYS A C 1
ATOM 697 O O . LYS A 1 86 ? -11.468 4.887 4.517 1.00 81.56 86 LYS A O 1
ATOM 702 N N . GLU A 1 87 ? -13.028 3.993 3.171 1.00 82.19 87 GLU A N 1
ATOM 703 C CA . GLU A 1 87 ? -14.161 4.353 4.039 1.00 82.19 87 GLU A CA 1
ATOM 704 C C . GLU A 1 87 ? -14.057 3.793 5.471 1.00 82.19 87 GLU A C 1
ATOM 706 O O . GLU A 1 87 ? -14.088 4.595 6.407 1.00 82.19 87 GLU A O 1
ATOM 711 N N . PRO A 1 88 ? -13.895 2.470 5.700 1.00 84.00 88 PRO A N 1
ATOM 712 C CA . PRO A 1 88 ? -13.885 1.935 7.063 1.00 84.00 88 PRO A CA 1
ATOM 713 C C . PRO A 1 88 ? -12.696 2.440 7.884 1.00 84.00 88 PRO A C 1
ATOM 715 O O . PRO A 1 88 ? -12.810 2.585 9.097 1.00 84.00 88 PRO A O 1
ATOM 718 N N . LEU A 1 89 ? -11.555 2.721 7.246 1.00 83.25 89 LEU A N 1
ATOM 719 C CA . LEU A 1 89 ? -10.389 3.279 7.923 1.00 83.25 89 LEU A CA 1
ATOM 720 C C . LEU A 1 89 ? -10.634 4.726 8.341 1.00 83.25 89 LEU A C 1
ATOM 722 O O . LEU A 1 89 ? -10.336 5.072 9.479 1.00 83.25 89 LEU A O 1
ATOM 726 N N . THR A 1 90 ? -11.201 5.550 7.459 1.00 82.50 90 THR A N 1
ATOM 727 C CA . THR A 1 90 ? -11.531 6.943 7.778 1.00 82.50 90 THR A CA 1
ATOM 728 C C . THR A 1 90 ? -12.507 7.016 8.950 1.00 82.50 90 THR A C 1
ATOM 730 O O . THR A 1 90 ? -12.244 7.741 9.907 1.00 82.50 90 THR A O 1
ATOM 733 N N . ILE A 1 91 ? -13.577 6.212 8.934 1.00 83.75 91 ILE A N 1
ATOM 734 C CA . ILE A 1 91 ? -14.560 6.181 10.028 1.00 83.75 91 ILE A CA 1
ATOM 735 C C . ILE A 1 91 ? -13.911 5.690 11.327 1.00 83.75 91 ILE A C 1
ATOM 737 O O . ILE A 1 91 ? -14.029 6.348 12.359 1.00 83.75 91 ILE A O 1
ATOM 741 N N . ALA A 1 92 ? -13.158 4.585 11.277 1.00 84.62 92 ALA A N 1
ATOM 742 C CA . ALA A 1 92 ? -12.489 4.042 12.456 1.00 84.62 92 ALA A CA 1
ATOM 743 C C . ALA A 1 92 ? -11.505 5.039 13.085 1.00 84.62 92 ALA A C 1
ATOM 745 O O . ALA A 1 92 ? -11.438 5.140 14.308 1.00 84.62 92 ALA A O 1
ATOM 746 N N . MET A 1 93 ? -10.753 5.787 12.270 1.00 81.06 93 MET A N 1
ATOM 747 C CA . MET A 1 93 ? -9.842 6.812 12.779 1.00 81.06 93 MET A CA 1
ATOM 748 C C . MET A 1 93 ? -10.617 7.960 13.444 1.00 81.06 93 MET A C 1
ATOM 750 O O . MET A 1 93 ? -10.231 8.370 14.538 1.00 81.06 93 MET A O 1
ATOM 754 N N . ILE A 1 94 ? -11.730 8.434 12.852 1.00 82.56 94 ILE A N 1
ATOM 755 C CA . ILE A 1 94 ? -12.590 9.489 13.436 1.00 82.56 94 ILE A CA 1
ATOM 756 C C . ILE A 1 94 ? -13.093 9.056 14.815 1.00 82.56 94 ILE A C 1
ATOM 758 O O . ILE A 1 94 ? -12.945 9.797 15.787 1.00 82.56 94 ILE A O 1
ATOM 762 N N . SER A 1 95 ? -13.612 7.832 14.913 1.00 82.56 95 SER A N 1
ATOM 763 C CA . SER A 1 95 ? -14.123 7.254 16.160 1.00 82.56 95 SER A CA 1
ATOM 764 C C . SER A 1 95 ? -13.054 7.108 17.248 1.00 82.56 95 SER A C 1
ATOM 766 O O . SER A 1 95 ? -13.374 7.124 18.433 1.00 82.56 95 SER A O 1
ATOM 768 N N . LEU A 1 96 ? -11.782 6.974 16.864 1.00 78.44 96 LEU A N 1
ATOM 769 C CA . LEU A 1 96 ? -10.657 6.844 17.791 1.00 78.44 96 LEU A CA 1
ATOM 770 C C . LEU A 1 96 ? -10.107 8.193 18.274 1.00 78.44 96 LEU A C 1
ATOM 772 O O . LEU A 1 96 ? -9.272 8.210 19.175 1.00 78.44 96 LEU A O 1
ATOM 776 N N . THR A 1 97 ? -10.576 9.325 17.734 1.00 66.75 97 THR A N 1
ATOM 777 C CA . THR A 1 97 ? -10.174 10.699 18.113 1.00 66.75 97 THR A CA 1
ATOM 778 C C . THR A 1 97 ? -8.665 10.989 18.070 1.00 66.75 97 THR A C 1
ATOM 780 O O . THR A 1 97 ? -8.220 12.045 18.518 1.00 66.75 97 THR A O 1
ATOM 783 N N . GLU A 1 98 ? -7.855 10.112 17.469 1.00 62.09 98 GLU A N 1
ATOM 784 C CA . GLU A 1 98 ? -6.430 10.355 17.236 1.00 62.09 98 GLU A CA 1
ATOM 785 C C . GLU A 1 98 ? -6.239 11.250 15.999 1.00 62.09 98 GLU A C 1
ATOM 787 O O . GLU A 1 98 ? -5.771 10.817 14.946 1.00 62.09 98 GLU A O 1
ATOM 792 N N . ALA A 1 99 ? -6.596 12.536 16.149 1.00 51.59 99 ALA A N 1
ATOM 793 C CA . ALA A 1 99 ? -6.479 13.628 15.162 1.00 51.59 99 ALA A CA 1
ATOM 794 C C . ALA A 1 99 ? -5.116 13.714 14.448 1.00 51.59 99 ALA A C 1
ATOM 796 O O . ALA A 1 99 ? -4.996 14.316 13.384 1.00 51.59 99 ALA A O 1
ATOM 797 N N . GLN A 1 100 ? -4.076 13.110 15.015 1.00 55.88 100 GLN A N 1
ATOM 798 C CA . GLN A 1 100 ? -2.709 13.231 14.530 1.00 55.88 100 GLN A CA 1
ATOM 799 C C . GLN A 1 100 ? -2.355 12.281 13.375 1.00 55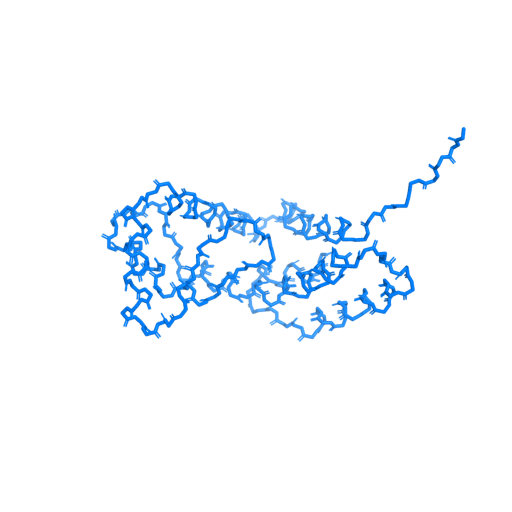.88 100 GLN A C 1
ATOM 801 O O . GLN A 1 100 ? -1.288 12.440 12.782 1.00 55.88 100 GLN A O 1
ATOM 806 N N . ILE A 1 101 ? -3.211 11.304 13.045 1.00 61.78 101 ILE A N 1
ATOM 807 C CA . ILE A 1 101 ? -2.898 10.257 12.055 1.00 61.78 101 ILE A CA 1
ATOM 808 C C . ILE A 1 101 ? -3.942 10.168 10.927 1.00 61.78 101 ILE A C 1
ATOM 810 O O . ILE A 1 101 ? -4.177 9.098 10.367 1.00 61.78 101 ILE A O 1
ATOM 814 N N . PHE A 1 102 ? -4.576 11.286 10.571 1.00 73.94 102 PHE A N 1
ATOM 815 C CA . PHE A 1 102 ? -5.509 11.327 9.445 1.00 73.94 102 PHE A CA 1
ATOM 816 C C . PHE A 1 102 ? -4.805 11.597 8.119 1.00 73.94 102 PHE A C 1
ATOM 818 O O . PHE A 1 102 ? -3.864 12.392 8.042 1.00 73.94 102 PHE A O 1
ATOM 825 N N . LEU A 1 103 ? -5.301 10.917 7.086 1.00 79.88 103 LEU A N 1
ATOM 826 C CA . LEU A 1 103 ? -5.090 11.300 5.697 1.00 79.88 103 LEU A CA 1
ATOM 827 C C . LEU A 1 103 ? -6.215 12.247 5.303 1.00 79.88 103 LEU A C 1
ATOM 829 O O . LEU A 1 103 ? -7.387 11.910 5.508 1.00 79.88 103 LEU A O 1
ATOM 833 N N . ASP A 1 104 ? -5.872 13.410 4.766 1.00 82.12 104 ASP A N 1
ATOM 834 C CA . ASP A 1 104 ? -6.872 14.321 4.223 1.00 82.12 104 ASP A CA 1
ATOM 835 C C . ASP A 1 104 ? -7.406 13.839 2.859 1.00 82.12 104 ASP A C 1
ATOM 837 O O . ASP A 1 104 ? -7.047 12.775 2.341 1.00 82.12 104 ASP A O 1
ATOM 841 N N . HIS A 1 105 ? -8.352 14.597 2.308 1.00 82.06 105 HIS A N 1
ATOM 842 C CA . HIS A 1 105 ? -9.002 14.259 1.048 1.00 82.06 105 HIS A CA 1
ATOM 843 C C . HIS A 1 105 ? -8.013 14.176 -0.124 1.00 82.06 105 HIS A C 1
ATOM 845 O O . HIS A 1 105 ? -8.120 13.262 -0.945 1.00 82.06 105 HIS A O 1
ATOM 851 N N . ASP A 1 106 ? -7.046 15.087 -0.187 1.00 81.94 106 ASP A N 1
ATOM 852 C CA . ASP A 1 106 ? -6.104 15.187 -1.296 1.00 81.94 106 ASP A CA 1
ATOM 853 C C . ASP A 1 106 ? -5.007 14.130 -1.164 1.00 81.94 106 ASP A C 1
ATOM 855 O O . ASP A 1 106 ? -4.686 13.454 -2.141 1.00 81.94 106 ASP A O 1
ATOM 859 N N . GLU A 1 107 ? -4.563 13.834 0.059 1.00 83.88 107 GLU A N 1
ATOM 860 C CA . GLU A 1 107 ? -3.683 12.702 0.349 1.00 83.88 107 GLU A CA 1
ATOM 861 C C . GLU A 1 107 ? -4.321 11.367 -0.062 1.00 83.88 107 GLU A C 1
ATOM 863 O O . GLU A 1 107 ? -3.665 10.498 -0.649 1.00 83.88 107 GLU A O 1
ATOM 868 N N . TRP A 1 108 ? -5.623 11.198 0.190 1.00 83.69 108 TRP A N 1
ATOM 869 C CA . TRP A 1 108 ? -6.371 10.036 -0.283 1.00 83.69 108 TRP A CA 1
ATOM 870 C C . TRP A 1 108 ? -6.459 9.964 -1.809 1.00 83.69 108 TRP A C 1
ATOM 872 O O . TRP A 1 108 ? -6.374 8.861 -2.359 1.00 83.69 108 TRP A O 1
ATOM 882 N N . ASN A 1 109 ? -6.630 11.097 -2.490 1.00 82.94 109 ASN A N 1
ATOM 883 C CA . ASN A 1 109 ? -6.654 11.148 -3.952 1.00 82.94 109 ASN A CA 1
ATOM 884 C C . ASN A 1 109 ? -5.287 10.793 -4.537 1.00 82.94 109 ASN A C 1
ATOM 886 O O . ASN A 1 109 ? -5.215 9.958 -5.438 1.00 82.94 109 ASN A O 1
ATOM 890 N N . THR A 1 110 ? -4.209 11.318 -3.958 1.00 81.62 110 THR A N 1
ATOM 891 C CA . THR A 1 110 ? -2.829 10.965 -4.305 1.00 81.62 110 THR A CA 1
ATOM 892 C C . THR A 1 110 ? -2.584 9.465 -4.145 1.00 81.62 110 THR A C 1
ATOM 894 O O . THR A 1 110 ? -2.082 8.815 -5.062 1.00 81.62 110 THR A O 1
ATOM 897 N N . ILE A 1 111 ? -3.019 8.855 -3.035 1.00 80.81 111 ILE A N 1
ATOM 898 C CA . ILE A 1 111 ? -2.929 7.395 -2.855 1.00 80.81 111 ILE A CA 1
ATOM 899 C C . ILE A 1 111 ? -3.705 6.659 -3.954 1.00 80.81 111 ILE A C 1
ATOM 901 O O . ILE A 1 111 ? -3.197 5.696 -4.532 1.00 80.81 111 ILE A O 1
ATOM 905 N N . GLN A 1 112 ? -4.936 7.082 -4.248 1.00 79.88 112 GLN A N 1
ATOM 906 C CA . GLN A 1 112 ? -5.771 6.436 -5.263 1.00 79.88 112 GLN A CA 1
ATOM 907 C C . GLN A 1 112 ? -5.180 6.540 -6.673 1.00 79.88 112 GLN A C 1
ATOM 909 O O . GLN A 1 112 ? -5.334 5.596 -7.449 1.00 79.88 112 GLN A O 1
ATOM 914 N N . ASP A 1 113 ? -4.476 7.627 -6.980 1.00 80.00 113 ASP A N 1
ATOM 915 C CA . ASP A 1 113 ? -3.839 7.863 -8.277 1.00 80.00 113 ASP A CA 1
ATOM 916 C C . ASP A 1 113 ? -2.563 7.023 -8.469 1.00 80.00 113 ASP A C 1
ATOM 918 O O . ASP A 1 113 ? -2.301 6.502 -9.553 1.00 80.00 113 ASP A O 1
ATOM 922 N N . ILE A 1 114 ? -1.809 6.784 -7.390 1.00 77.81 114 ILE A N 1
ATOM 923 C CA . ILE A 1 114 ? -0.538 6.042 -7.433 1.00 77.81 114 ILE A CA 1
ATOM 924 C C . ILE A 1 114 ? -0.751 4.518 -7.417 1.00 77.81 114 ILE A C 1
ATOM 926 O O . ILE A 1 114 ? 0.048 3.752 -7.964 1.00 77.81 114 ILE A O 1
ATOM 930 N N . ILE A 1 115 ? -1.847 4.027 -6.831 1.00 78.94 115 ILE A N 1
ATOM 931 C CA . ILE A 1 115 ? -2.148 2.585 -6.769 1.00 78.94 115 ILE A CA 1
ATOM 932 C C . ILE A 1 115 ? -2.145 1.897 -8.149 1.00 78.94 115 ILE A C 1
ATOM 934 O O . ILE A 1 115 ? -1.526 0.832 -8.276 1.00 78.94 115 ILE A O 1
ATOM 938 N N . PRO A 1 116 ? -2.800 2.447 -9.189 1.00 79.56 116 PRO A N 1
ATOM 939 C CA . PRO A 1 116 ? -2.730 1.921 -10.547 1.00 79.56 116 PRO A CA 1
ATOM 940 C C . PRO A 1 116 ? -1.313 1.827 -11.118 1.00 79.56 116 PRO A C 1
ATOM 942 O O . PRO A 1 116 ? -1.055 0.873 -11.850 1.00 79.56 116 PRO A O 1
ATOM 945 N N . LEU A 1 117 ? -0.416 2.757 -10.771 1.00 78.62 117 LEU A N 1
ATOM 946 C CA . LEU A 1 117 ? 0.981 2.764 -11.226 1.00 78.62 117 LEU A CA 1
ATOM 947 C C . LEU A 1 117 ? 1.791 1.647 -10.562 1.00 78.62 117 LEU A C 1
ATOM 949 O O . LEU A 1 117 ? 2.582 0.966 -11.205 1.00 78.62 117 LEU A O 1
ATOM 953 N N . LEU A 1 118 ? 1.539 1.391 -9.277 1.00 77.69 118 LEU A N 1
ATOM 954 C CA . LEU A 1 118 ? 2.259 0.381 -8.498 1.00 77.69 118 LEU A CA 1
ATOM 955 C C . LEU A 1 118 ? 1.752 -1.053 -8.728 1.00 77.69 118 LEU A C 1
ATOM 957 O O . LEU A 1 118 ? 2.474 -2.028 -8.491 1.00 77.69 118 LEU A O 1
ATOM 961 N N . ARG A 1 119 ? 0.499 -1.215 -9.167 1.00 80.00 119 ARG A N 1
ATOM 962 C CA . ARG A 1 119 ? -0.139 -2.530 -9.339 1.00 80.00 119 ARG A CA 1
ATOM 963 C C . ARG A 1 119 ? 0.583 -3.433 -10.357 1.00 80.00 119 ARG A C 1
ATOM 965 O O . ARG A 1 119 ? 0.784 -4.603 -10.021 1.00 80.00 119 ARG A O 1
ATOM 972 N N . PRO A 1 120 ? 1.005 -2.960 -11.544 1.00 80.62 120 PRO A N 1
ATOM 973 C CA . PRO A 1 120 ? 1.816 -3.741 -12.480 1.00 80.62 120 PRO A CA 1
ATOM 974 C C . PRO A 1 120 ? 3.116 -4.273 -11.864 1.00 80.62 120 PRO A C 1
ATOM 976 O O . PRO A 1 120 ? 3.431 -5.452 -12.022 1.00 80.62 120 PRO A O 1
ATOM 979 N N . PHE A 1 121 ? 3.820 -3.454 -11.074 1.00 80.44 121 PHE A N 1
ATOM 980 C CA . PHE A 1 121 ? 5.029 -3.882 -10.362 1.00 80.44 121 PHE A CA 1
ATOM 981 C C . PHE A 1 121 ? 4.735 -4.968 -9.322 1.00 80.44 121 PHE A C 1
ATOM 983 O O . PHE A 1 121 ? 5.504 -5.922 -9.201 1.00 80.44 121 PHE A O 1
ATOM 990 N N . ASN A 1 122 ? 3.616 -4.868 -8.589 1.00 77.88 122 ASN A N 1
ATOM 991 C CA . ASN A 1 122 ? 3.189 -5.926 -7.668 1.00 77.88 122 ASN A CA 1
ATOM 992 C C . ASN A 1 122 ? 2.945 -7.247 -8.401 1.00 77.88 122 ASN A C 1
ATOM 994 O O . ASN A 1 122 ? 3.439 -8.281 -7.964 1.00 77.88 122 ASN A O 1
ATOM 998 N N . LEU A 1 123 ? 2.167 -7.215 -9.486 1.00 77.44 123 LEU A N 1
ATOM 999 C CA . LEU A 1 123 ? 1.828 -8.414 -10.254 1.00 77.44 123 LEU A CA 1
ATOM 1000 C C . LEU A 1 123 ? 3.092 -9.091 -10.772 1.00 77.44 123 LEU A C 1
ATOM 1002 O O . LEU A 1 123 ? 3.272 -10.288 -10.577 1.00 77.44 123 LEU A O 1
ATOM 1006 N N . LEU A 1 124 ? 4.005 -8.300 -11.330 1.00 79.06 124 LEU A N 1
ATOM 1007 C CA . LEU A 1 124 ? 5.254 -8.813 -11.857 1.00 79.06 124 LEU A CA 1
ATOM 1008 C C . LEU A 1 124 ? 6.177 -9.371 -10.764 1.00 79.06 124 LEU A C 1
ATOM 1010 O O . LEU A 1 124 ? 6.754 -10.441 -10.922 1.00 79.06 124 LEU A O 1
ATOM 1014 N N . THR A 1 125 ? 6.288 -8.684 -9.627 1.00 77.81 125 THR A N 1
ATOM 1015 C CA . THR A 1 125 ? 7.088 -9.167 -8.491 1.00 77.81 125 THR A CA 1
ATOM 1016 C C . THR A 1 125 ? 6.519 -10.468 -7.928 1.00 77.81 125 THR A C 1
ATOM 1018 O O . THR A 1 125 ? 7.286 -11.353 -7.560 1.00 77.81 125 THR A O 1
ATOM 1021 N N . VAL A 1 126 ? 5.190 -10.613 -7.877 1.00 77.81 126 VAL A N 1
ATOM 1022 C CA . VAL A 1 126 ? 4.530 -11.859 -7.456 1.00 77.81 126 VAL A CA 1
ATOM 102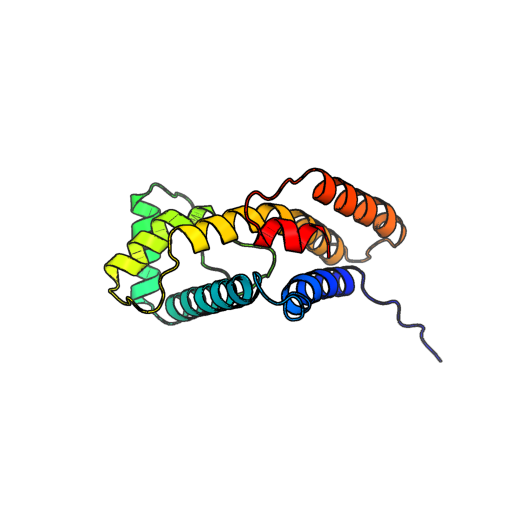3 C C . VAL A 1 126 ? 4.811 -12.986 -8.431 1.00 77.81 126 VAL A C 1
ATOM 1025 O O . VAL A 1 126 ? 5.233 -14.043 -7.981 1.00 77.81 126 VAL A O 1
ATOM 1028 N N . GLU A 1 127 ? 4.622 -12.753 -9.730 1.00 78.12 127 GLU A N 1
ATOM 1029 C CA . GLU A 1 127 ? 4.878 -13.749 -10.774 1.00 78.12 127 GLU A CA 1
ATOM 1030 C C . GLU A 1 127 ? 6.329 -14.247 -10.702 1.00 78.12 127 GLU A C 1
ATOM 1032 O O . GLU A 1 127 ? 6.584 -15.443 -10.607 1.00 78.12 127 GLU A O 1
ATOM 1037 N N . LEU A 1 128 ? 7.288 -13.320 -10.615 1.00 76.31 128 LEU A N 1
ATOM 1038 C CA . LEU A 1 128 ? 8.714 -13.645 -10.531 1.00 76.31 128 LEU A CA 1
ATOM 1039 C C . LEU A 1 128 ? 9.125 -14.306 -9.204 1.00 76.31 128 LEU A C 1
ATOM 1041 O O . LEU A 1 128 ? 10.153 -14.976 -9.169 1.00 76.31 128 LEU A O 1
ATOM 1045 N N . SER A 1 129 ? 8.369 -14.101 -8.119 1.00 72.31 129 SER A N 1
ATOM 1046 C CA . SER A 1 129 ? 8.655 -14.703 -6.802 1.00 72.31 129 SER A CA 1
ATOM 1047 C C . SER A 1 129 ? 7.910 -16.019 -6.563 1.00 72.31 129 SER A C 1
ATOM 1049 O O . SER A 1 129 ? 8.261 -16.749 -5.639 1.00 72.31 129 SER A O 1
ATOM 1051 N N . ALA A 1 130 ? 6.859 -16.303 -7.338 1.00 67.81 130 ALA A N 1
ATOM 1052 C CA . ALA A 1 130 ? 6.057 -17.518 -7.224 1.00 67.81 130 ALA A CA 1
ATOM 1053 C C . ALA A 1 130 ? 6.695 -18.714 -7.951 1.00 67.81 130 ALA A C 1
ATOM 1055 O O . ALA A 1 130 ? 6.397 -19.861 -7.622 1.00 67.81 130 ALA A O 1
ATOM 1056 N N . GLU A 1 131 ? 7.577 -18.464 -8.922 1.00 61.59 131 GLU A N 1
ATOM 1057 C CA . GLU A 1 131 ? 8.269 -19.517 -9.661 1.00 61.59 131 GLU A CA 1
ATOM 1058 C C . GLU A 1 131 ? 9.457 -20.074 -8.863 1.00 61.59 131 GLU A C 1
ATOM 1060 O O . GLU A 1 131 ? 10.376 -19.352 -8.486 1.00 61.59 131 GLU A O 1
ATOM 1065 N N . GLN A 1 132 ? 9.474 -21.396 -8.662 1.00 54.88 132 GLN A N 1
ATOM 1066 C CA . GLN A 1 132 ? 10.606 -22.114 -8.057 1.00 54.88 132 GLN A CA 1
ATOM 1067 C C . GLN A 1 132 ? 11.880 -22.015 -8.929 1.00 54.88 132 GLN A C 1
ATOM 1069 O O . GLN A 1 132 ? 12.993 -22.129 -8.420 1.00 54.88 132 GLN A O 1
ATOM 1074 N N . TYR A 1 133 ? 11.698 -21.747 -10.230 1.00 55.44 133 TYR A N 1
ATOM 1075 C CA . TYR A 1 133 ? 12.728 -21.434 -11.219 1.00 55.44 133 TYR A CA 1
ATOM 1076 C C . TYR A 1 133 ? 12.202 -20.352 -12.175 1.00 55.44 133 TYR A C 1
ATOM 1078 O O . TYR A 1 133 ? 11.559 -20.700 -13.167 1.00 55.44 133 TYR A O 1
ATOM 1086 N N . PRO A 1 134 ? 12.445 -19.055 -11.911 1.00 57.81 134 PRO A N 1
ATOM 1087 C CA . PRO A 1 134 ? 12.070 -18.007 -12.846 1.00 57.81 134 PRO A CA 1
ATOM 1088 C C . PRO A 1 134 ? 12.799 -18.219 -14.172 1.00 57.81 134 PRO A C 1
ATOM 1090 O O . PRO A 1 134 ? 14.027 -18.111 -14.249 1.00 57.81 134 PRO A O 1
ATOM 1093 N N . ILE A 1 135 ? 12.056 -18.553 -15.228 1.00 66.69 135 ILE A N 1
ATOM 1094 C CA . ILE A 1 135 ? 12.671 -18.783 -16.536 1.00 66.69 135 ILE A CA 1
ATOM 1095 C C . ILE A 1 135 ? 13.059 -17.413 -17.094 1.00 66.69 135 ILE A C 1
ATOM 1097 O O . ILE A 1 135 ? 12.198 -16.590 -17.399 1.00 66.69 135 ILE A O 1
ATOM 1101 N N . ILE A 1 136 ? 14.363 -17.164 -17.246 1.00 71.94 136 ILE A N 1
ATOM 1102 C CA . ILE A 1 136 ? 14.932 -15.898 -17.752 1.00 71.94 136 ILE A CA 1
ATOM 1103 C C . ILE A 1 136 ? 14.237 -15.423 -19.044 1.00 71.94 136 ILE A C 1
ATOM 1105 O O . ILE A 1 136 ? 14.080 -14.221 -19.256 1.00 71.94 136 ILE A O 1
ATOM 1109 N N . SER A 1 137 ? 13.744 -16.346 -19.875 1.00 79.06 137 SER A N 1
ATOM 1110 C CA . SER A 1 137 ? 13.002 -16.041 -21.104 1.00 79.06 137 SER A CA 1
ATOM 1111 C C . SER A 1 137 ? 11.687 -15.280 -20.884 1.00 79.06 137 SER A C 1
ATOM 1113 O O . SER A 1 137 ? 11.261 -14.558 -21.784 1.00 79.06 137 SER A O 1
ATOM 1115 N N . LYS A 1 138 ? 11.058 -15.376 -19.704 1.00 77.62 138 LYS A N 1
ATOM 1116 C CA . LYS A 1 138 ? 9.846 -14.616 -19.351 1.00 77.62 138 LYS A CA 1
ATOM 1117 C C . LYS A 1 138 ? 10.139 -13.168 -18.970 1.00 77.62 138 LYS A C 1
ATOM 1119 O O . LYS A 1 138 ? 9.260 -12.320 -19.086 1.00 77.62 138 LYS A O 1
ATOM 1124 N N . VAL A 1 139 ? 11.368 -12.858 -18.555 1.00 80.00 139 VAL A N 1
ATOM 1125 C CA . VAL A 1 139 ? 11.724 -11.526 -18.046 1.00 80.00 139 VAL A CA 1
ATOM 1126 C C . VAL A 1 139 ? 11.514 -10.448 -19.110 1.00 80.00 139 VAL A C 1
ATOM 1128 O O . VAL A 1 139 ? 10.879 -9.438 -18.827 1.00 80.00 139 VAL A O 1
ATOM 1131 N N . ILE A 1 140 ? 11.990 -10.659 -20.340 1.00 82.25 140 ILE A N 1
ATOM 1132 C CA . ILE A 1 140 ? 11.888 -9.650 -21.408 1.00 82.25 140 ILE A CA 1
ATOM 1133 C C . ILE A 1 140 ? 10.418 -9.337 -21.761 1.00 82.25 140 ILE A C 1
ATOM 1135 O O . ILE A 1 140 ? 10.055 -8.158 -21.724 1.00 82.25 140 ILE A O 1
ATOM 1139 N N . PRO A 1 141 ? 9.549 -10.329 -22.055 1.00 84.88 141 PRO A N 1
ATOM 1140 C CA . PRO A 1 141 ? 8.125 -10.077 -22.288 1.00 84.88 141 PRO A CA 1
ATOM 1141 C C . PRO A 1 141 ? 7.436 -9.365 -21.123 1.00 84.88 141 PRO A C 1
ATOM 1143 O O . PRO A 1 141 ? 6.656 -8.442 -21.343 1.00 84.88 141 PRO A O 1
ATOM 1146 N N . LEU A 1 142 ? 7.745 -9.760 -19.887 1.00 83.44 142 LEU A N 1
ATOM 1147 C CA . LEU A 1 142 ? 7.126 -9.189 -18.699 1.00 83.44 142 LEU A CA 1
ATOM 1148 C C . LEU A 1 142 ? 7.524 -7.725 -18.464 1.00 83.44 142 LEU A C 1
ATOM 1150 O O . LEU A 1 142 ? 6.670 -6.908 -18.127 1.00 83.44 142 LEU A O 1
ATOM 1154 N N . ILE A 1 143 ? 8.794 -7.372 -18.684 1.00 83.62 143 ILE A N 1
ATOM 1155 C CA . ILE A 1 143 ? 9.256 -5.979 -18.602 1.00 83.62 143 ILE A CA 1
ATOM 1156 C C . ILE A 1 143 ? 8.608 -5.125 -19.695 1.00 83.62 143 ILE A C 1
ATOM 1158 O O . ILE A 1 143 ? 8.184 -4.007 -19.417 1.00 83.62 143 ILE A O 1
ATOM 1162 N N . ARG A 1 144 ? 8.455 -5.648 -20.918 1.00 82.88 144 ARG A N 1
ATOM 1163 C CA . ARG A 1 144 ? 7.733 -4.918 -21.970 1.00 82.88 144 ARG A CA 1
ATOM 1164 C C . ARG A 1 144 ? 6.256 -4.731 -21.636 1.00 82.88 144 ARG A C 1
ATOM 1166 O O . ARG A 1 144 ? 5.734 -3.637 -21.810 1.00 82.88 144 ARG A O 1
ATOM 1173 N N . GLY A 1 145 ? 5.604 -5.763 -21.100 1.00 83.00 145 GLY A N 1
ATOM 1174 C CA . GLY A 1 145 ? 4.226 -5.666 -20.615 1.00 83.00 145 GLY A CA 1
ATOM 1175 C C . GLY A 1 145 ? 4.070 -4.631 -19.497 1.00 83.00 145 GLY A C 1
ATOM 1176 O O . GLY A 1 145 ? 3.104 -3.871 -19.500 1.00 83.00 145 GLY A O 1
ATOM 1177 N N . LEU A 1 146 ? 5.046 -4.547 -18.586 1.00 82.25 146 LEU A N 1
ATOM 1178 C CA . LEU A 1 146 ? 5.107 -3.506 -17.560 1.00 82.25 146 LEU A CA 1
ATOM 1179 C C . LEU A 1 146 ? 5.188 -2.109 -18.183 1.00 82.25 146 LEU A C 1
ATOM 1181 O O . LEU A 1 146 ? 4.352 -1.272 -17.863 1.00 82.25 146 LEU A O 1
ATOM 1185 N N . GLN A 1 147 ? 6.136 -1.874 -19.094 1.00 82.06 147 GLN A N 1
ATOM 1186 C CA . GLN A 1 147 ? 6.291 -0.582 -19.771 1.00 82.06 147 GLN A CA 1
ATOM 1187 C C . GLN A 1 147 ? 4.997 -0.168 -20.482 1.00 82.06 147 GLN A C 1
ATOM 1189 O O . GLN A 1 147 ? 4.487 0.922 -20.245 1.00 82.06 147 GLN A O 1
ATOM 1194 N N . SER A 1 148 ? 4.397 -1.061 -21.275 1.00 80.56 148 SER A N 1
ATOM 1195 C CA . SER A 1 148 ? 3.114 -0.791 -21.937 1.00 80.56 148 SER A CA 1
ATOM 1196 C C . SER A 1 148 ? 1.977 -0.518 -20.945 1.00 80.56 148 SER A C 1
ATOM 1198 O O . SER A 1 148 ? 1.119 0.327 -21.199 1.00 80.56 148 SER A O 1
ATOM 1200 N N . SER A 1 149 ? 1.956 -1.205 -19.800 1.00 79.94 149 SER A N 1
ATOM 1201 C CA . SER A 1 149 ? 0.960 -0.956 -18.758 1.00 79.94 149 SER A CA 1
ATOM 1202 C C . SER A 1 149 ? 1.151 0.386 -18.057 1.00 79.94 149 SER A C 1
ATOM 1204 O O . SER A 1 149 ? 0.175 0.866 -17.490 1.00 79.94 149 SER A O 1
ATOM 1206 N N . LEU A 1 150 ? 2.358 0.956 -18.042 1.00 77.75 150 LEU A N 1
ATOM 1207 C CA . LEU A 1 150 ? 2.621 2.273 -17.460 1.00 77.75 150 LEU A CA 1
ATOM 1208 C C . LEU A 1 150 ? 2.219 3.380 -18.435 1.00 77.75 150 LEU A C 1
ATOM 1210 O O . LEU A 1 150 ? 1.388 4.195 -18.068 1.00 77.75 150 LEU A O 1
ATOM 1214 N N . PHE A 1 151 ? 2.636 3.299 -19.705 1.00 70.69 151 PHE A N 1
ATOM 1215 C CA . PHE A 1 151 ? 2.265 4.269 -20.755 1.00 70.69 151 PHE A CA 1
ATOM 1216 C C . PHE A 1 151 ? 0.755 4.383 -21.031 1.00 70.69 151 PHE A C 1
ATOM 1218 O O . PHE A 1 151 ? 0.301 5.299 -21.709 1.00 70.69 151 PHE A O 1
ATOM 1225 N N . THR A 1 152 ? -0.041 3.416 -20.573 1.00 69.88 152 THR A N 1
ATOM 1226 C CA . THR A 1 152 ? -1.507 3.436 -20.707 1.00 69.88 152 THR A CA 1
ATOM 1227 C C . THR A 1 152 ? -2.211 4.010 -19.477 1.00 69.88 152 THR A C 1
ATOM 1229 O O . THR A 1 152 ? -3.444 4.071 -19.448 1.00 69.88 152 THR A O 1
ATOM 1232 N N . LYS A 1 153 ? -1.469 4.406 -18.436 1.00 72.25 153 LYS A N 1
ATOM 1233 C CA . LYS A 1 153 ? -2.003 5.062 -17.242 1.00 72.25 153 LYS A CA 1
ATOM 1234 C C . LYS A 1 153 ? -1.683 6.542 -17.328 1.00 72.25 153 LYS A C 1
ATOM 1236 O O . LYS A 1 153 ? -0.531 6.904 -17.422 1.00 72.25 153 LYS A O 1
ATOM 1241 N N . MET A 1 154 ? -2.721 7.369 -17.256 1.00 63.50 154 MET A N 1
ATOM 1242 C CA . MET A 1 154 ? -2.581 8.815 -17.123 1.00 63.50 154 MET A CA 1
ATOM 1243 C C . MET A 1 154 ? -2.929 9.208 -15.685 1.00 63.50 154 MET A C 1
ATOM 1245 O O . MET A 1 154 ? -4.122 9.349 -15.379 1.00 63.50 154 MET A O 1
ATOM 1249 N N . PRO A 1 155 ? -1.937 9.309 -14.788 1.00 62.41 155 PRO A N 1
ATOM 1250 C CA . PRO A 1 155 ? -2.155 9.836 -13.451 1.00 62.41 155 PRO A CA 1
ATOM 1251 C C . PRO A 1 155 ? -2.686 11.273 -13.517 1.00 62.41 155 PRO A C 1
ATOM 1253 O O . PRO A 1 155 ? -2.281 12.086 -14.355 1.00 62.41 155 PRO A O 1
ATOM 1256 N N . ARG A 1 156 ? -3.659 11.569 -12.657 1.00 63.81 156 ARG A N 1
ATOM 1257 C CA . ARG A 1 156 ? -4.340 12.871 -12.609 1.00 63.81 156 ARG A CA 1
ATOM 1258 C C . ARG A 1 156 ? -3.658 13.847 -11.662 1.00 63.81 156 ARG A C 1
ATOM 1260 O O . ARG A 1 156 ? -3.797 15.050 -11.852 1.00 63.81 156 ARG A O 1
ATOM 1267 N N . MET A 1 157 ? -2.965 13.335 -10.649 1.00 66.81 157 MET A N 1
ATOM 1268 C CA . MET A 1 157 ? -2.257 14.145 -9.666 1.00 66.81 157 MET A CA 1
ATOM 1269 C C . MET A 1 157 ? -0.850 14.485 -10.177 1.00 66.81 157 MET A C 1
ATOM 1271 O O . MET A 1 157 ? -0.210 13.614 -10.775 1.00 66.81 157 MET A O 1
ATOM 1275 N N . PRO A 1 158 ? -0.320 15.691 -9.888 1.00 65.31 158 PRO A N 1
ATOM 1276 C CA . PRO A 1 158 ? 1.042 16.086 -10.270 1.00 65.31 158 PRO A CA 1
ATOM 1277 C C . PRO A 1 158 ? 2.102 15.071 -9.820 1.00 65.31 158 PRO A C 1
ATOM 1279 O O . PRO A 1 158 ? 2.966 14.674 -10.593 1.00 65.31 158 PRO A O 1
ATOM 1282 N N . ILE A 1 159 ? 1.953 14.545 -8.601 1.00 62.44 159 ILE A N 1
ATOM 1283 C CA . ILE A 1 159 ? 2.822 13.501 -8.038 1.00 62.44 159 ILE A CA 1
ATOM 1284 C C . ILE A 1 159 ? 2.763 12.209 -8.860 1.00 62.44 159 ILE A C 1
ATOM 1286 O O . ILE A 1 159 ? 3.784 11.564 -9.085 1.00 62.44 159 ILE A O 1
ATOM 1290 N N . GLY A 1 160 ? 1.574 11.806 -9.311 1.00 59.53 160 GLY A N 1
ATOM 1291 C CA . GLY A 1 160 ? 1.431 10.621 -10.148 1.00 59.53 160 GLY A CA 1
ATOM 1292 C C . GLY A 1 160 ? 2.111 10.809 -11.507 1.00 59.53 160 GLY A C 1
ATOM 1293 O O . GLY A 1 160 ? 2.760 9.885 -11.986 1.00 59.53 160 GLY A O 1
ATOM 1294 N N . GLN A 1 161 ? 2.024 12.010 -12.087 1.00 63.66 161 GLN A N 1
ATOM 1295 C CA . GLN A 1 161 ? 2.694 12.366 -13.345 1.00 63.66 161 GLN A CA 1
ATOM 1296 C C . GLN A 1 161 ? 4.218 12.376 -13.197 1.00 63.66 161 GLN A C 1
ATOM 1298 O O . GLN A 1 161 ? 4.910 11.790 -14.026 1.00 63.66 161 GLN A O 1
ATOM 1303 N N . ALA A 1 162 ? 4.736 12.937 -12.101 1.00 60.44 162 ALA A N 1
ATOM 1304 C CA . ALA A 1 162 ? 6.166 12.921 -11.791 1.00 60.44 162 ALA A CA 1
ATOM 1305 C C . ALA A 1 162 ? 6.723 11.492 -11.635 1.00 60.44 162 ALA A C 1
ATOM 1307 O O . ALA A 1 162 ? 7.873 11.224 -11.980 1.00 60.44 162 ALA A O 1
ATOM 1308 N N . LEU A 1 163 ? 5.909 10.547 -11.150 1.00 61.09 163 LEU A N 1
ATOM 1309 C CA . LEU A 1 163 ? 6.290 9.135 -11.037 1.00 61.09 163 LEU A CA 1
ATOM 1310 C C . LEU A 1 163 ? 6.269 8.373 -12.370 1.00 61.09 163 LEU A C 1
ATOM 1312 O O . LEU A 1 163 ? 6.883 7.314 -12.455 1.00 61.09 163 LEU A O 1
ATOM 1316 N N . GLU A 1 164 ? 5.554 8.855 -13.389 1.00 58.22 164 GLU A N 1
ATOM 1317 C CA . GLU A 1 164 ? 5.531 8.225 -14.717 1.00 58.22 164 GLU A CA 1
ATOM 1318 C C . GLU A 1 164 ? 6.803 8.542 -15.520 1.00 58.22 164 GLU A C 1
ATOM 1320 O O . GLU A 1 164 ? 7.270 7.714 -16.302 1.00 58.22 164 GLU A O 1
ATOM 1325 N N . THR A 1 165 ? 7.376 9.730 -15.317 1.00 54.56 165 THR A N 1
ATOM 1326 C CA . THR A 1 165 ? 8.523 10.245 -16.082 1.00 54.56 165 THR A CA 1
ATOM 1327 C C . THR A 1 165 ? 9.901 9.843 -15.542 1.00 54.56 165 THR A C 1
ATOM 1329 O O . THR A 1 165 ? 10.896 10.123 -16.211 1.00 54.56 165 THR A O 1
ATOM 1332 N N . ASN A 1 166 ? 9.964 9.195 -14.371 1.00 48.97 166 ASN A N 1
ATOM 1333 C CA . ASN A 1 166 ? 11.191 8.759 -13.681 1.00 48.97 166 ASN A CA 1
ATOM 1334 C C . ASN A 1 166 ? 11.463 7.254 -13.837 1.00 48.97 166 ASN A C 1
ATOM 1336 O O . ASN A 1 166 ? 12.558 6.887 -14.323 1.00 48.97 166 ASN A O 1
#